Protein AF-A0A2X4UHA9-F1 (afdb_monomer)

Organism: Serratia plymuthica (NCBI:txid82996)

Solvent-accessible surface area (backbone atoms only — not comparable to full-atom values): 6490 Å² total; per-residue (Å²): 125,50,87,67,51,72,68,58,47,51,49,56,21,51,55,19,40,49,44,20,52,51,25,50,50,52,4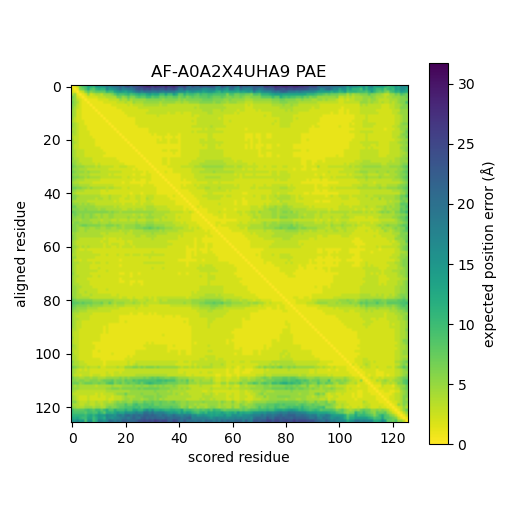2,56,73,68,68,56,60,63,66,56,43,62,68,53,40,61,55,51,62,60,27,55,62,33,40,80,77,34,44,52,50,12,22,51,39,33,32,61,53,58,35,66,66,56,28,51,51,28,40,51,46,17,76,78,48,83,42,68,68,29,44,53,51,14,30,39,48,41,22,39,41,11,48,40,27,43,77,46,47,50,52,39,40,57,92,26,89,50,36,18,68,67,28,60,62,89,50,87,92,110

Structure (mmCIF, N/CA/C/O backbone):
data_AF-A0A2X4UHA9-F1
#
_entry.id   AF-A0A2X4UHA9-F1
#
loop_
_atom_site.group_PDB
_atom_site.id
_atom_site.type_symbol
_atom_site.label_atom_id
_atom_site.label_alt_id
_atom_site.label_comp_id
_atom_site.label_asym_id
_atom_site.label_entity_id
_atom_site.label_seq_id
_atom_site.pdbx_PDB_ins_code
_atom_site.Cartn_x
_atom_site.Cartn_y
_atom_site.Cartn_z
_atom_site.occupancy
_atom_site.B_iso_or_equiv
_atom_site.auth_seq_id
_atom_site.auth_comp_id
_atom_site.auth_asym_id
_atom_site.auth_atom_id
_atom_site.pdbx_PDB_model_num
ATOM 1 N N . MET A 1 1 ? -11.984 5.056 19.447 1.00 57.69 1 MET A N 1
ATOM 2 C CA . MET A 1 1 ? -12.098 4.362 18.137 1.00 57.69 1 MET A CA 1
ATOM 3 C C . MET A 1 1 ? -11.651 5.363 17.074 1.00 57.69 1 MET A C 1
ATOM 5 O O . MET A 1 1 ? -11.336 6.477 17.454 1.00 57.69 1 MET A O 1
ATOM 9 N N . SER A 1 2 ? -11.487 5.001 15.799 1.00 63.00 2 SER A N 1
ATOM 10 C CA . SER A 1 2 ? -11.142 6.017 14.790 1.00 63.00 2 SER A CA 1
ATOM 11 C C . SER A 1 2 ? -12.313 7.006 14.682 1.00 63.00 2 SER A C 1
ATOM 13 O O . SER A 1 2 ? -13.383 6.627 14.214 1.00 63.00 2 SER A O 1
ATOM 15 N N . GLU A 1 3 ? -12.119 8.241 15.158 1.00 76.00 3 GLU A N 1
ATOM 16 C CA . GLU A 1 3 ? -13.099 9.349 15.159 1.00 76.00 3 GLU A CA 1
ATOM 17 C C . GLU A 1 3 ? -13.330 9.925 13.742 1.00 76.00 3 GLU A C 1
ATOM 19 O O . GLU A 1 3 ? -13.751 11.067 13.565 1.00 76.00 3 GLU A O 1
ATOM 24 N N . LEU A 1 4 ? -13.001 9.160 12.693 1.00 83.69 4 LEU A N 1
ATOM 25 C CA . LEU A 1 4 ? -13.153 9.594 11.310 1.00 83.69 4 LEU A CA 1
ATOM 26 C C . LEU A 1 4 ? -14.635 9.703 10.945 1.00 83.69 4 LEU A C 1
ATOM 28 O O . LEU A 1 4 ? -15.360 8.701 10.966 1.00 83.69 4 LEU A O 1
ATOM 32 N N . THR A 1 5 ? -15.046 10.891 10.504 1.00 88.81 5 THR A N 1
ATOM 33 C CA . THR A 1 5 ? -16.361 11.115 9.899 1.00 88.81 5 THR A CA 1
ATOM 34 C C . THR A 1 5 ? -16.497 10.341 8.576 1.00 88.81 5 THR A C 1
ATOM 36 O O . THR A 1 5 ? -15.488 10.072 7.909 1.00 88.81 5 THR A O 1
ATOM 39 N N . PRO A 1 6 ? -17.725 9.980 8.149 1.00 88.12 6 PRO A N 1
ATOM 40 C CA . PRO A 1 6 ? -17.932 9.269 6.886 1.00 88.12 6 PRO A CA 1
ATOM 41 C C . PRO A 1 6 ? -17.307 9.964 5.658 1.00 88.12 6 PRO A C 1
ATOM 43 O O . PRO A 1 6 ? -16.616 9.274 4.906 1.00 88.12 6 PRO A O 1
ATOM 46 N N . PRO A 1 7 ? -17.420 11.300 5.472 1.00 92.75 7 PRO A N 1
ATOM 47 C CA . PRO A 1 7 ? -16.781 11.983 4.344 1.00 92.75 7 PRO A CA 1
ATOM 48 C C . PRO A 1 7 ? -15.254 11.846 4.339 1.00 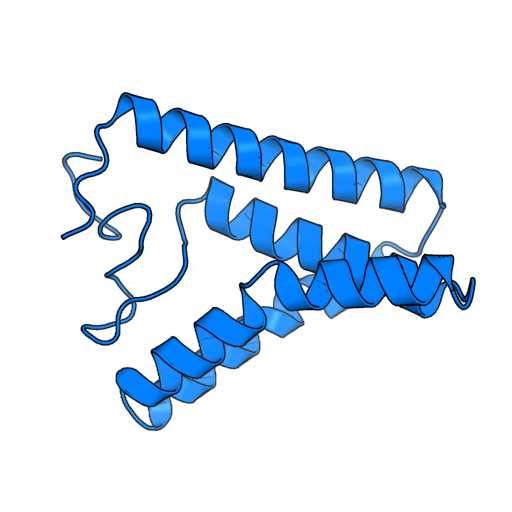92.75 7 PRO A C 1
ATOM 50 O O . PRO A 1 7 ? -14.663 11.546 3.304 1.00 92.75 7 PRO A O 1
ATOM 53 N N . MET A 1 8 ? -14.605 11.988 5.500 1.00 93.62 8 MET A N 1
ATOM 54 C CA . MET A 1 8 ? -13.148 11.858 5.605 1.00 93.62 8 MET A CA 1
ATOM 55 C C . MET A 1 8 ? -12.685 10.432 5.282 1.00 93.62 8 MET A C 1
ATOM 57 O O . MET A 1 8 ? -11.675 10.234 4.613 1.00 93.62 8 MET A O 1
ATOM 61 N N . ARG A 1 9 ? -13.462 9.422 5.689 1.00 91.81 9 ARG A N 1
ATOM 62 C CA . ARG A 1 9 ? -13.195 8.025 5.330 1.00 91.81 9 ARG A CA 1
ATOM 63 C C . ARG A 1 9 ? -13.260 7.803 3.818 1.00 91.81 9 ARG A C 1
ATOM 65 O O . ARG A 1 9 ? -12.418 7.083 3.290 1.00 91.81 9 ARG A O 1
ATOM 72 N N . VAL A 1 10 ? -14.238 8.396 3.132 1.00 94.19 10 VAL A N 1
ATOM 73 C CA . VAL A 1 10 ? -14.359 8.303 1.667 1.00 94.19 10 VAL A CA 1
ATOM 74 C C . VAL A 1 10 ? -13.137 8.918 0.992 1.00 94.19 10 VAL A C 1
ATOM 76 O O . VAL A 1 10 ? -12.544 8.266 0.137 1.00 94.19 10 VAL A O 1
ATOM 79 N N . ILE A 1 11 ? -12.710 10.108 1.424 1.00 96.88 11 ILE A N 1
ATOM 80 C CA . ILE A 1 11 ? -11.520 10.777 0.878 1.00 96.88 11 ILE A CA 1
ATOM 81 C C . ILE A 1 11 ? -10.281 9.887 1.025 1.00 96.88 11 ILE A C 1
ATOM 83 O O . ILE A 1 11 ? -9.633 9.597 0.027 1.00 96.88 11 ILE A O 1
ATOM 87 N N . LEU A 1 12 ? -10.008 9.348 2.218 1.00 96.31 12 LEU A N 1
ATOM 88 C CA . LEU A 1 12 ? -8.844 8.475 2.444 1.00 96.31 12 LEU A CA 1
ATOM 89 C C . LEU A 1 12 ? -8.859 7.206 1.570 1.00 96.31 12 LEU A C 1
ATOM 91 O O . LEU A 1 12 ? -7.808 6.711 1.151 1.00 96.31 12 LEU A O 1
ATOM 95 N N . ARG A 1 13 ? -10.047 6.657 1.278 1.00 96.44 13 ARG A N 1
ATOM 96 C CA . ARG A 1 13 ? -10.191 5.505 0.371 1.00 96.44 13 ARG A CA 1
ATOM 97 C C . ARG A 1 13 ? -9.968 5.907 -1.086 1.00 96.44 13 ARG A C 1
ATOM 99 O O . ARG A 1 13 ? -9.336 5.148 -1.809 1.00 96.44 13 ARG A O 1
ATOM 106 N N . LEU A 1 14 ? -10.434 7.086 -1.502 1.00 98.06 14 LEU A N 1
ATOM 107 C CA . LEU A 1 14 ? -10.189 7.626 -2.843 1.00 98.06 14 LEU A CA 1
ATOM 108 C C . LEU A 1 14 ? -8.714 7.980 -3.063 1.00 98.06 14 LEU A C 1
ATOM 110 O O . LEU A 1 14 ? -8.170 7.657 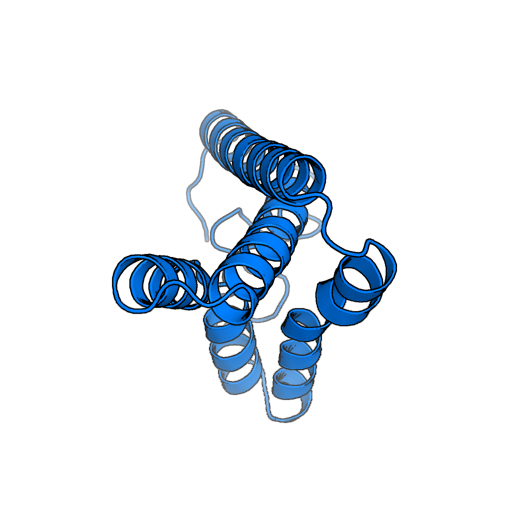-4.114 1.00 98.06 14 LEU A O 1
ATOM 114 N N . GLU A 1 15 ? -8.043 8.563 -2.069 1.00 98.25 15 GLU A N 1
ATOM 115 C CA . GLU A 1 15 ? -6.591 8.778 -2.092 1.00 98.25 15 GLU A CA 1
ATOM 116 C C . GLU A 1 15 ? -5.852 7.453 -2.292 1.00 98.25 15 GLU A C 1
ATOM 118 O O . GLU A 1 15 ? -4.961 7.340 -3.130 1.00 98.25 15 GLU A O 1
ATOM 123 N N . SER A 1 16 ? -6.265 6.419 -1.561 1.00 98.06 16 SER A N 1
ATOM 124 C CA . SER A 1 16 ? -5.663 5.090 -1.664 1.00 98.06 16 SER A CA 1
ATOM 125 C C . SER A 1 16 ? -5.936 4.420 -3.012 1.00 98.06 16 SER A C 1
ATOM 127 O O . SER A 1 16 ? -5.041 3.778 -3.564 1.00 98.06 16 SER A O 1
ATOM 129 N N . LEU A 1 17 ? -7.132 4.618 -3.576 1.00 98.62 17 LEU A N 1
ATOM 130 C CA . LEU A 1 17 ? -7.467 4.171 -4.927 1.00 98.62 17 LEU A CA 1
ATOM 131 C C . LEU A 1 17 ? -6.572 4.860 -5.955 1.00 98.62 17 LEU A C 1
ATOM 133 O O . LEU A 1 17 ? -6.061 4.205 -6.857 1.00 98.62 17 LEU A O 1
ATOM 137 N N . LEU A 1 18 ? -6.330 6.162 -5.801 1.00 98.69 18 LEU A N 1
ATOM 138 C CA . LEU A 1 18 ? -5.434 6.891 -6.687 1.00 98.69 18 LEU A CA 1
ATOM 139 C C . LEU A 1 18 ? -3.994 6.371 -6.585 1.00 98.69 18 LEU A C 1
ATOM 141 O O . LEU A 1 18 ? -3.360 6.171 -7.618 1.00 98.69 18 LEU A O 1
ATOM 145 N N . VAL A 1 19 ? -3.497 6.076 -5.377 1.00 98.69 19 VAL A N 1
ATOM 146 C CA . VAL A 1 19 ? -2.174 5.447 -5.200 1.00 98.69 19 VAL A CA 1
ATOM 147 C C . VAL A 1 19 ? -2.105 4.099 -5.915 1.00 98.69 19 VAL A C 1
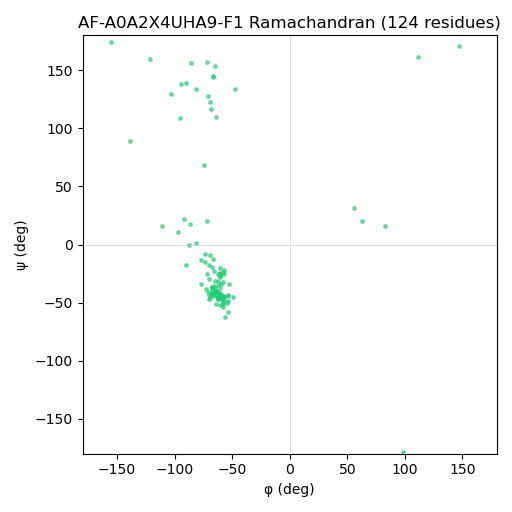ATOM 149 O O . VAL A 1 19 ? -1.125 3.845 -6.616 1.00 98.69 19 VAL A O 1
ATOM 152 N N . LEU A 1 20 ? -3.137 3.256 -5.799 1.00 98.75 20 LEU A N 1
ATOM 153 C CA . LEU A 1 20 ? -3.217 1.989 -6.530 1.00 98.75 20 LEU A CA 1
ATOM 154 C C . LEU A 1 20 ? -3.149 2.217 -8.047 1.00 98.75 20 LEU A C 1
ATOM 156 O O . LEU A 1 20 ? -2.294 1.636 -8.713 1.00 98.75 20 LEU A O 1
ATOM 160 N N . LEU A 1 21 ? -4.018 3.076 -8.585 1.00 98.81 21 LEU A N 1
ATOM 161 C CA . LEU A 1 21 ? -4.119 3.323 -10.025 1.00 98.81 21 LEU A CA 1
ATOM 162 C C . LEU A 1 21 ? -2.823 3.896 -10.601 1.00 98.81 21 LEU A C 1
ATOM 164 O O . LEU A 1 21 ? -2.352 3.418 -11.629 1.00 98.81 21 LEU A O 1
ATOM 168 N N . VAL A 1 22 ? -2.217 4.876 -9.926 1.00 98.81 22 VAL A N 1
ATOM 169 C CA . VAL A 1 22 ? -0.941 5.468 -10.347 1.00 98.81 22 VAL A CA 1
ATOM 170 C C . VAL A 1 22 ? 0.180 4.435 -10.288 1.00 98.81 22 VAL A C 1
ATOM 172 O O . VAL A 1 22 ? 0.955 4.332 -11.235 1.00 98.81 22 VAL A O 1
ATOM 175 N N . SER A 1 23 ? 0.254 3.633 -9.223 1.00 98.75 23 SER A N 1
ATOM 176 C CA . SER A 1 23 ? 1.298 2.608 -9.095 1.00 98.75 23 SER A CA 1
ATOM 177 C C . SER A 1 23 ? 1.201 1.563 -10.208 1.00 98.75 23 SER A C 1
ATOM 179 O O . SER A 1 23 ? 2.212 1.209 -10.810 1.00 98.75 23 SER A O 1
ATOM 181 N N . VAL A 1 24 ? -0.018 1.121 -10.533 1.00 98.75 24 VAL A N 1
ATOM 182 C CA . VAL A 1 24 ? -0.285 0.180 -11.629 1.00 98.75 24 VAL A CA 1
ATOM 183 C C . VAL A 1 24 ? 0.015 0.806 -12.993 1.00 98.75 24 VAL A C 1
ATOM 185 O O . VAL A 1 24 ? 0.670 0.175 -13.821 1.00 98.75 24 VAL A O 1
ATOM 188 N N . ALA A 1 25 ? -0.409 2.049 -13.230 1.00 98.75 25 ALA A N 1
ATOM 189 C CA . ALA A 1 25 ? -0.155 2.751 -14.486 1.00 98.75 25 ALA A CA 1
ATOM 190 C C . ALA A 1 25 ? 1.346 2.953 -14.732 1.00 98.75 25 ALA A C 1
ATOM 192 O O . ALA A 1 25 ? 1.825 2.694 -15.833 1.00 98.75 25 ALA A O 1
ATOM 193 N N . LEU A 1 26 ? 2.101 3.352 -13.703 1.00 98.56 26 LEU A N 1
ATOM 194 C CA . LEU A 1 26 ? 3.556 3.469 -13.782 1.00 98.56 26 LEU A CA 1
ATOM 195 C C . LEU A 1 26 ? 4.219 2.107 -14.005 1.00 98.56 26 LEU A C 1
ATOM 197 O O . LEU A 1 26 ? 5.135 2.016 -14.813 1.00 98.56 26 LEU A O 1
ATOM 201 N N . TYR A 1 27 ? 3.749 1.044 -13.346 1.00 98.62 27 TYR A N 1
ATOM 202 C CA . TYR A 1 27 ? 4.277 -0.310 -13.546 1.00 98.62 27 TYR A CA 1
ATOM 203 C C . TYR A 1 27 ? 4.092 -0.789 -14.991 1.00 98.62 27 TYR A C 1
ATOM 205 O O . TYR A 1 27 ? 5.035 -1.283 -15.606 1.00 98.62 27 TYR A O 1
ATOM 213 N N . GLN A 1 28 ? 2.894 -0.579 -15.548 1.00 98.31 28 GLN A N 1
ATOM 214 C CA . GLN A 1 28 ? 2.577 -0.883 -16.943 1.00 98.31 28 GLN A CA 1
ATOM 215 C C . GLN A 1 28 ? 3.394 -0.027 -17.915 1.00 98.31 28 GLN A C 1
ATOM 217 O O . GLN A 1 28 ? 3.876 -0.545 -18.916 1.00 98.31 28 GLN A O 1
ATOM 222 N N . HIS A 1 29 ? 3.553 1.268 -17.635 1.00 98.38 29 HIS A N 1
ATOM 223 C CA . HIS A 1 29 ? 4.331 2.183 -18.474 1.00 98.38 29 HIS A CA 1
ATOM 224 C C . HIS A 1 29 ? 5.811 1.785 -18.552 1.00 98.38 29 HIS A C 1
ATOM 226 O O . HIS A 1 29 ? 6.457 2.025 -19.564 1.00 98.38 29 HIS A O 1
ATOM 232 N N . GLN A 1 30 ? 6.355 1.178 -17.496 1.00 97.88 30 GLN A N 1
ATOM 233 C CA . GLN A 1 30 ? 7.715 0.629 -17.495 1.00 97.88 30 GLN A CA 1
ATOM 234 C C . GLN A 1 30 ? 7.810 -0.767 -18.137 1.00 97.88 30 GLN A C 1
ATOM 236 O O . GLN A 1 30 ? 8.887 -1.359 -18.142 1.00 97.88 30 GLN A O 1
ATOM 241 N N . GLU A 1 31 ? 6.694 -1.306 -18.641 1.00 97.81 31 GLU A N 1
ATOM 242 C CA . GLU A 1 31 ? 6.605 -2.616 -19.298 1.00 97.81 31 GLU A CA 1
ATOM 243 C C . GLU A 1 31 ? 7.130 -3.778 -18.433 1.00 97.81 31 GLU A C 1
ATOM 245 O O . GLU A 1 31 ? 7.648 -4.782 -18.926 1.00 97.81 31 GLU A O 1
ATOM 250 N N . TYR A 1 32 ? 6.995 -3.662 -17.109 1.00 98.06 32 TYR A N 1
ATOM 251 C CA . TYR A 1 32 ? 7.413 -4.709 -16.183 1.00 98.06 32 TYR A CA 1
ATOM 252 C C . TYR A 1 32 ? 6.482 -5.936 -16.223 1.00 98.06 32 TYR A C 1
ATOM 254 O O . TYR A 1 32 ? 5.313 -5.869 -16.602 1.00 98.06 32 TYR A O 1
ATOM 262 N N . SER A 1 33 ? 7.008 -7.094 -15.809 1.00 97.88 33 SER A N 1
ATOM 263 C CA . SER A 1 33 ? 6.303 -8.380 -15.894 1.00 97.88 33 SER A CA 1
ATOM 264 C C . SER A 1 33 ? 5.100 -8.472 -14.952 1.00 97.88 33 SER A C 1
ATOM 266 O O . SER A 1 33 ? 5.246 -8.550 -13.733 1.00 97.88 33 SER A O 1
ATOM 268 N N . TRP A 1 34 ? 3.898 -8.610 -15.509 1.00 98.12 34 TRP A N 1
ATOM 269 C CA . TRP A 1 34 ? 2.678 -8.839 -14.729 1.00 98.12 34 TRP A CA 1
ATOM 270 C C . TRP A 1 34 ? 2.685 -10.125 -13.900 1.00 98.12 34 TRP A C 1
ATOM 272 O O . TRP A 1 34 ? 2.027 -10.179 -12.864 1.00 98.12 34 TRP A O 1
ATOM 282 N N . TRP A 1 35 ? 3.455 -11.141 -14.299 1.00 97.94 35 TRP A N 1
ATOM 283 C CA . TRP A 1 35 ? 3.641 -12.339 -13.477 1.00 97.94 35 TRP A CA 1
ATOM 284 C C . TRP A 1 35 ? 4.392 -12.023 -12.187 1.00 97.94 35 TRP A C 1
ATOM 286 O O . TRP A 1 35 ? 4.028 -12.528 -11.127 1.00 97.94 35 TRP A O 1
ATOM 296 N N . LEU A 1 36 ? 5.405 -11.154 -12.266 1.00 97.56 36 LEU A N 1
ATOM 297 C CA . LEU A 1 36 ? 6.125 -10.679 -11.089 1.00 97.56 36 LEU A CA 1
ATOM 298 C C . LEU A 1 36 ? 5.218 -9.807 -10.220 1.00 97.56 36 LEU A C 1
ATOM 300 O O . LEU A 1 36 ? 5.192 -9.991 -9.006 1.00 97.56 36 LEU A O 1
ATOM 304 N N . PHE A 1 37 ? 4.436 -8.914 -10.837 1.00 98.25 37 PHE A N 1
ATOM 305 C CA . PHE A 1 37 ? 3.425 -8.132 -10.128 1.00 98.25 37 PHE A CA 1
ATOM 306 C C . PHE A 1 37 ? 2.488 -9.046 -9.337 1.00 98.25 37 PHE A C 1
ATOM 308 O O . PHE A 1 37 ? 2.432 -8.945 -8.117 1.00 98.25 37 PHE A O 1
ATOM 315 N N . ALA A 1 38 ? 1.814 -9.982 -10.010 1.00 96.88 38 ALA A N 1
ATOM 316 C CA . ALA A 1 38 ? 0.847 -10.882 -9.389 1.00 96.88 38 ALA A CA 1
ATOM 317 C C . ALA A 1 38 ? 1.479 -11.775 -8.308 1.00 96.88 38 ALA A C 1
ATOM 319 O O . ALA A 1 38 ? 0.897 -11.943 -7.239 1.00 96.88 38 ALA A O 1
ATOM 320 N N . GLY A 1 39 ? 2.678 -12.313 -8.559 1.00 97.25 39 GLY A N 1
ATOM 321 C CA . GLY A 1 39 ? 3.382 -13.175 -7.609 1.00 97.25 39 GLY A CA 1
ATOM 322 C C . GLY A 1 39 ? 3.836 -12.442 -6.345 1.00 97.25 39 GLY A C 1
ATOM 323 O O . GLY A 1 39 ? 3.775 -13.005 -5.254 1.00 97.25 39 GLY A O 1
ATOM 324 N N . CYS A 1 40 ? 4.260 -11.182 -6.470 1.00 97.69 40 CYS A N 1
ATOM 325 C CA . CYS A 1 40 ? 4.732 -10.391 -5.336 1.00 97.69 40 CYS A CA 1
ATOM 326 C C . CYS A 1 40 ? 3.632 -9.586 -4.635 1.00 97.69 40 CYS A C 1
ATOM 328 O O . CYS A 1 40 ? 3.837 -9.178 -3.493 1.00 97.69 40 CYS A O 1
ATOM 330 N N . PHE A 1 41 ? 2.482 -9.369 -5.280 1.00 97.81 41 PHE A N 1
ATOM 331 C CA . PHE A 1 41 ? 1.410 -8.509 -4.773 1.00 97.81 41 PHE A CA 1
ATOM 332 C C . PHE A 1 41 ? 0.966 -8.898 -3.359 1.00 97.81 41 PHE A C 1
ATOM 334 O O . PHE A 1 41 ? 0.868 -8.038 -2.499 1.00 97.81 41 PHE A O 1
ATOM 341 N N . LEU A 1 42 ? 0.797 -10.198 -3.092 1.00 96.12 42 LEU A N 1
ATOM 342 C CA . LEU A 1 42 ? 0.294 -10.712 -1.811 1.00 96.12 42 LEU A CA 1
ATOM 343 C C . LEU A 1 42 ? 1.383 -10.952 -0.749 1.00 96.12 42 LEU A C 1
ATOM 345 O O . LEU A 1 42 ? 1.073 -11.381 0.361 1.00 96.12 42 LEU A O 1
ATOM 349 N N . ILE A 1 43 ? 2.661 -10.694 -1.049 1.00 96.38 43 ILE A N 1
ATOM 350 C CA . ILE A 1 43 ? 3.757 -10.902 -0.085 1.00 96.38 43 ILE A CA 1
ATOM 351 C C . ILE A 1 43 ? 3.547 -10.103 1.216 1.00 96.38 43 ILE A C 1
ATOM 353 O O . ILE A 1 43 ? 3.733 -10.686 2.290 1.00 96.38 43 ILE A O 1
ATOM 357 N N . PRO A 1 44 ? 3.135 -8.815 1.193 1.00 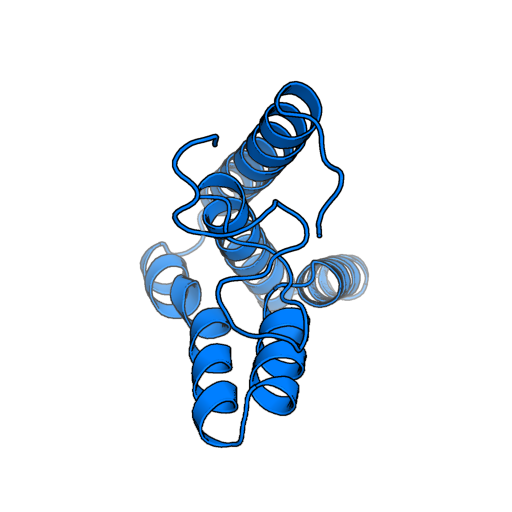95.56 44 PRO A N 1
ATOM 358 C CA . PRO A 1 44 ? 2.925 -8.058 2.426 1.00 95.56 44 PRO A CA 1
ATOM 359 C C . PRO A 1 44 ? 1.857 -8.671 3.349 1.00 95.56 44 PRO A C 1
ATOM 361 O O . PRO A 1 44 ? 1.967 -8.545 4.573 1.00 95.56 44 PRO A O 1
ATOM 364 N N . ASP A 1 45 ? 0.874 -9.400 2.810 1.00 95.00 45 ASP A N 1
ATOM 365 C CA . ASP A 1 45 ? -0.186 -10.050 3.595 1.00 95.00 45 ASP A CA 1
ATOM 366 C C . ASP A 1 45 ? 0.312 -11.231 4.428 1.00 95.00 45 ASP A C 1
ATOM 368 O O . ASP A 1 45 ? -0.307 -11.595 5.428 1.00 95.00 45 ASP A O 1
ATOM 372 N N . MET A 1 46 ? 1.487 -11.789 4.131 1.00 94.50 46 MET A N 1
ATOM 373 C CA . MET A 1 46 ? 2.092 -12.804 5.000 1.00 94.50 46 MET A CA 1
ATOM 374 C C . MET A 1 46 ? 2.367 -12.269 6.415 1.00 94.50 46 MET A C 1
ATOM 376 O O . MET A 1 46 ? 2.440 -13.045 7.370 1.00 94.50 46 MET A O 1
ATOM 380 N N . SER A 1 47 ? 2.442 -10.943 6.588 1.00 92.31 47 SER A N 1
ATOM 381 C CA . SER A 1 47 ? 2.559 -10.288 7.898 1.00 92.31 47 SER A CA 1
ATOM 382 C C . SER A 1 47 ? 1.419 -10.626 8.869 1.00 92.31 47 SER A C 1
ATOM 384 O O . SER A 1 47 ? 1.611 -10.562 10.087 1.00 92.31 47 SER A O 1
ATOM 386 N N . PHE A 1 48 ? 0.260 -11.067 8.368 1.00 89.06 48 PHE A N 1
ATOM 387 C CA . PHE A 1 48 ? -0.841 -11.554 9.198 1.00 89.06 48 PHE A CA 1
ATOM 388 C C . PHE A 1 48 ? -0.479 -12.764 10.054 1.00 89.06 48 PHE A C 1
ATOM 390 O O . PHE A 1 48 ? -1.059 -12.932 11.127 1.00 89.06 48 PHE A O 1
ATOM 397 N N . LEU A 1 49 ? 0.488 -13.585 9.634 1.00 92.19 49 LEU A N 1
ATOM 398 C CA . LEU A 1 49 ? 0.960 -14.726 10.423 1.00 92.19 49 LEU A CA 1
ATOM 399 C C . LEU A 1 49 ? 1.484 -14.287 11.799 1.00 92.19 49 LEU A C 1
ATOM 401 O O . LEU A 1 49 ? 1.408 -15.051 12.758 1.00 92.19 49 LEU A O 1
ATOM 405 N N . GLY A 1 50 ? 1.906 -13.025 11.945 1.00 91.81 50 GLY A N 1
ATOM 406 C CA . GLY A 1 50 ? 2.261 -12.436 13.237 1.00 91.81 50 GLY A CA 1
ATOM 407 C C . GLY A 1 50 ? 1.131 -12.482 14.275 1.00 91.81 50 GLY A C 1
ATOM 408 O O . GLY A 1 50 ? 1.406 -12.523 15.474 1.00 91.81 50 GLY A O 1
ATOM 409 N N . TYR A 1 51 ? -0.139 -12.533 13.852 1.00 91.94 51 TYR A N 1
ATOM 410 C CA . TYR A 1 51 ? -1.278 -12.677 14.764 1.00 91.94 51 TYR A CA 1
ATOM 411 C C . TYR A 1 51 ? -1.326 -14.042 15.463 1.00 91.94 51 TYR A C 1
ATOM 413 O O . TYR A 1 51 ? -1.936 -14.126 16.531 1.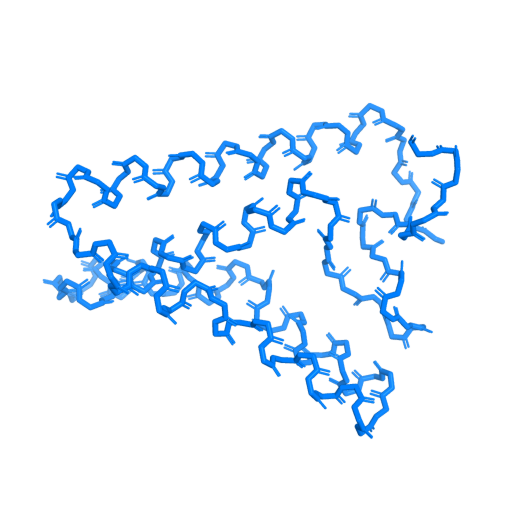00 91.94 51 TYR A O 1
ATOM 421 N N . ALA A 1 52 ? -0.641 -15.070 14.944 1.00 93.81 52 ALA A N 1
ATOM 422 C CA . ALA A 1 52 ? -0.482 -16.354 15.633 1.00 93.81 52 ALA A CA 1
ATOM 423 C C . ALA A 1 52 ? 0.287 -16.213 16.961 1.00 93.81 52 ALA A C 1
ATOM 425 O O . ALA A 1 52 ? 0.060 -16.979 17.892 1.00 93.81 52 ALA A O 1
ATOM 426 N N . PHE A 1 53 ? 1.132 -15.184 17.082 1.00 94.56 53 PHE A N 1
ATOM 427 C CA . PHE A 1 53 ? 1.903 -14.866 18.290 1.00 94.56 53 PHE A CA 1
ATOM 428 C C . PHE A 1 53 ? 1.233 -13.791 19.163 1.00 94.56 53 PHE A C 1
ATOM 430 O O . PHE A 1 53 ? 1.835 -13.260 20.097 1.00 94.56 53 PHE A O 1
ATOM 437 N N . GLY A 1 54 ? -0.025 -13.449 18.867 1.00 94.38 54 GLY A N 1
ATOM 438 C CA . GLY A 1 54 ? -0.837 -12.513 19.636 1.00 94.38 54 GLY A CA 1
ATOM 439 C C . GLY A 1 54 ? -1.128 -11.193 18.920 1.00 94.38 54 GLY A C 1
ATOM 440 O O . GLY A 1 54 ? -0.458 -10.774 17.977 1.00 94.38 54 GLY A O 1
ATOM 441 N N . LYS A 1 55 ? -2.161 -10.493 19.406 1.00 93.44 55 LYS A N 1
ATOM 442 C CA . LYS A 1 55 ? -2.737 -9.308 18.742 1.00 93.44 55 LYS A CA 1
ATOM 443 C C . LYS A 1 55 ? -1.748 -8.154 18.564 1.00 93.44 55 LYS A C 1
ATOM 445 O O . LYS A 1 55 ? -1.788 -7.476 17.542 1.00 93.44 55 LYS A O 1
ATOM 450 N N . LYS A 1 56 ? -0.870 -7.931 19.549 1.00 93.94 56 LYS A N 1
ATOM 451 C CA . LYS A 1 56 ? 0.130 -6.852 19.511 1.00 93.94 56 LYS A CA 1
ATOM 452 C C . LYS A 1 56 ? 1.216 -7.135 18.474 1.00 93.94 56 LYS A C 1
ATOM 454 O O . LYS A 1 56 ? 1.516 -6.254 17.676 1.00 93.94 56 LYS A O 1
ATOM 459 N N . VAL A 1 57 ? 1.762 -8.354 18.467 1.00 95.44 57 VAL A N 1
ATOM 460 C CA . VAL A 1 57 ? 2.787 -8.778 17.499 1.00 95.44 57 VAL A CA 1
ATOM 461 C C . VAL A 1 57 ? 2.216 -8.736 16.085 1.00 95.44 57 VAL A C 1
ATOM 463 O O . VAL A 1 57 ? 2.812 -8.117 15.209 1.00 95.44 57 VAL A O 1
ATOM 466 N N . GLY A 1 58 ? 1.011 -9.279 15.892 1.00 95.50 58 GLY A N 1
ATOM 467 C CA . GLY A 1 58 ? 0.302 -9.207 14.617 1.00 95.50 58 GLY A CA 1
ATOM 468 C C . GLY A 1 58 ? 0.064 -7.778 14.132 1.00 95.50 58 GLY A C 1
ATOM 469 O O . GLY A 1 58 ? 0.348 -7.476 12.979 1.00 95.50 58 GLY A O 1
ATOM 470 N N . ALA A 1 59 ? -0.385 -6.870 15.006 1.00 95.88 59 ALA A N 1
ATOM 471 C CA . ALA A 1 59 ? -0.594 -5.471 14.630 1.00 95.88 59 ALA A CA 1
ATOM 472 C C . ALA A 1 59 ? 0.714 -4.762 1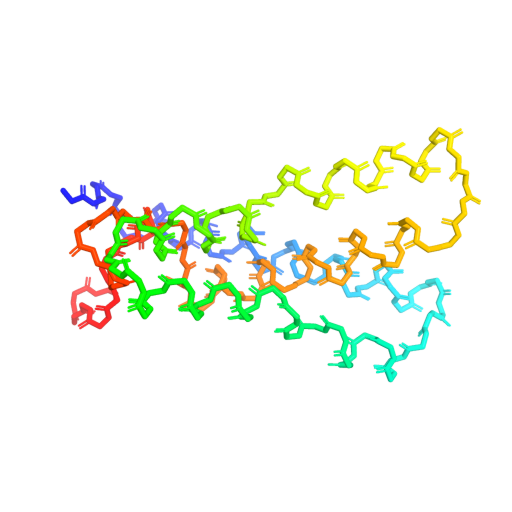4.239 1.00 95.88 59 ALA A C 1
ATOM 474 O O . ALA A 1 59 ? 0.724 -4.011 13.268 1.00 95.88 59 ALA A O 1
ATOM 475 N N . ILE A 1 60 ? 1.817 -5.009 14.958 1.00 96.06 60 ILE A N 1
ATOM 476 C CA . ILE A 1 60 ? 3.134 -4.445 14.618 1.00 96.06 60 ILE A CA 1
ATOM 477 C C . ILE A 1 60 ? 3.601 -4.976 13.259 1.00 96.06 60 ILE A C 1
ATOM 479 O O . ILE A 1 60 ? 3.933 -4.177 12.386 1.00 96.06 60 ILE A O 1
ATOM 483 N N . GLY A 1 61 ? 3.582 -6.298 13.064 1.00 96.44 61 GLY A N 1
ATOM 484 C CA . GLY A 1 61 ? 4.000 -6.929 11.811 1.00 96.44 61 GLY A CA 1
ATOM 485 C C . GLY A 1 61 ? 3.181 -6.442 10.618 1.00 96.44 61 GLY A C 1
ATOM 486 O O . GLY A 1 61 ? 3.749 -6.000 9.620 1.00 96.44 61 GLY A O 1
ATOM 487 N N . TYR A 1 62 ? 1.852 -6.426 10.753 1.00 97.00 62 TYR A N 1
ATOM 488 C CA . TYR A 1 62 ? 0.962 -5.911 9.715 1.00 97.00 62 TYR A CA 1
ATOM 489 C C . TYR A 1 62 ? 1.255 -4.443 9.397 1.00 97.00 62 TYR A C 1
ATOM 491 O O . TYR A 1 62 ? 1.369 -4.083 8.229 1.00 97.00 62 TYR A O 1
ATOM 499 N N . ASN A 1 63 ? 1.417 -3.588 10.412 1.00 97.50 63 ASN A N 1
ATOM 500 C CA . ASN A 1 63 ? 1.655 -2.160 10.200 1.00 97.50 63 ASN A CA 1
ATOM 501 C C . ASN A 1 63 ? 2.996 -1.875 9.528 1.00 97.50 63 ASN A C 1
ATOM 503 O O . ASN A 1 63 ? 3.065 -0.951 8.723 1.00 97.50 63 ASN A O 1
ATOM 507 N N . LEU A 1 64 ? 4.040 -2.651 9.829 1.00 96.56 64 LEU A N 1
ATOM 508 C CA . LEU A 1 64 ? 5.325 -2.545 9.136 1.00 96.56 64 LEU A CA 1
ATOM 509 C C . LEU A 1 64 ? 5.179 -2.897 7.651 1.00 96.56 64 LEU A C 1
ATOM 511 O O . LEU A 1 64 ? 5.665 -2.154 6.804 1.00 96.56 64 LEU A O 1
ATOM 515 N N . ALA A 1 65 ? 4.449 -3.970 7.338 1.00 97.31 65 ALA A N 1
ATOM 516 C CA . ALA A 1 65 ? 4.192 -4.390 5.962 1.00 97.31 65 ALA A CA 1
ATOM 517 C C . ALA A 1 65 ? 3.213 -3.470 5.203 1.00 97.31 65 ALA A C 1
ATOM 519 O O . ALA A 1 65 ? 3.286 -3.389 3.985 1.00 97.31 65 ALA A O 1
ATOM 520 N N . HIS A 1 66 ? 2.320 -2.754 5.894 1.00 98.00 66 HIS A N 1
ATOM 521 C CA . HIS A 1 66 ? 1.279 -1.906 5.280 1.00 98.00 66 HIS A CA 1
ATOM 522 C C . HIS A 1 66 ? 1.501 -0.397 5.489 1.00 98.00 66 HIS A C 1
ATOM 524 O O . HIS A 1 66 ? 0.595 0.433 5.305 1.00 98.00 66 HIS A O 1
ATOM 530 N N . SER A 1 67 ? 2.716 -0.024 5.889 1.00 97.62 67 SER A N 1
ATOM 531 C CA . SER A 1 67 ? 3.179 1.358 5.951 1.00 97.62 67 SER A CA 1
ATOM 532 C C . SER A 1 67 ? 3.830 1.756 4.631 1.00 97.62 67 SER A C 1
ATOM 534 O O . SER A 1 67 ? 4.633 1.007 4.085 1.00 97.62 67 SER A O 1
ATOM 536 N N . TYR A 1 68 ? 3.562 2.979 4.163 1.00 98.12 68 TYR A N 1
ATOM 537 C CA . TYR A 1 68 ? 4.239 3.523 2.982 1.00 98.12 68 TYR A CA 1
ATOM 538 C C . TYR A 1 68 ? 5.727 3.822 3.215 1.00 98.12 68 TYR A C 1
ATOM 540 O O . TYR A 1 68 ? 6.437 4.075 2.251 1.00 98.12 68 TYR A O 1
ATOM 548 N N . ILE A 1 69 ? 6.229 3.751 4.457 1.00 98.38 69 ILE A N 1
ATOM 549 C CA . ILE A 1 69 ? 7.663 3.925 4.748 1.00 98.38 69 ILE A CA 1
ATOM 550 C C . ILE A 1 69 ? 8.504 2.963 3.899 1.00 98.38 69 ILE A C 1
ATOM 552 O O . ILE A 1 69 ? 9.444 3.397 3.244 1.00 98.38 69 ILE A O 1
ATOM 556 N N . GLY A 1 70 ? 8.136 1.679 3.869 1.00 98.00 70 GLY A N 1
ATOM 557 C CA . GLY A 1 70 ? 8.838 0.651 3.098 1.00 98.00 70 GLY A CA 1
ATOM 558 C C . GLY A 1 70 ? 8.954 0.973 1.603 1.00 98.00 70 GLY A C 1
ATOM 559 O O . GLY A 1 70 ? 10.070 1.168 1.119 1.00 98.00 70 GLY A O 1
ATOM 560 N N . PRO A 1 71 ? 7.836 1.094 0.862 1.00 98.44 71 PRO A N 1
ATOM 561 C CA . PRO A 1 71 ? 7.897 1.372 -0.568 1.00 98.44 71 PRO A CA 1
ATOM 562 C C . PRO A 1 71 ? 8.485 2.747 -0.899 1.00 98.44 71 PRO A C 1
ATOM 564 O O . PRO A 1 71 ? 9.159 2.876 -1.917 1.00 98.44 71 PRO A O 1
ATOM 567 N N . VAL A 1 72 ? 8.305 3.767 -0.050 1.00 98.38 72 VAL A N 1
ATOM 568 C CA . VAL A 1 72 ? 8.938 5.082 -0.257 1.00 98.38 72 VAL A CA 1
ATOM 569 C C . VAL A 1 72 ? 10.457 4.995 -0.100 1.00 98.38 72 VAL A C 1
ATOM 571 O O . VAL A 1 72 ? 11.176 5.606 -0.886 1.00 98.38 72 VAL A O 1
ATOM 574 N N . LEU A 1 73 ? 10.970 4.201 0.847 1.00 98.56 73 LEU A N 1
ATOM 575 C CA . LEU A 1 73 ? 12.408 3.933 0.938 1.00 98.56 73 LEU A CA 1
ATOM 576 C C . LEU A 1 73 ? 12.919 3.185 -0.299 1.00 98.56 73 LEU A C 1
ATOM 578 O O . LEU A 1 73 ? 13.974 3.541 -0.815 1.00 98.56 73 LEU A O 1
ATOM 582 N N . CYS A 1 74 ? 12.171 2.212 -0.829 1.00 98.56 74 CYS A N 1
ATOM 583 C CA . CYS A 1 74 ? 12.519 1.567 -2.100 1.00 98.56 74 CYS A CA 1
ATOM 584 C C . CYS A 1 74 ? 12.545 2.573 -3.263 1.00 98.56 74 CYS A C 1
ATOM 586 O O . CYS A 1 74 ? 13.491 2.573 -4.045 1.00 98.56 74 CYS A O 1
ATOM 588 N N . ALA A 1 75 ? 11.565 3.475 -3.356 1.00 98.50 75 ALA A N 1
ATOM 589 C CA . ALA A 1 75 ? 11.551 4.525 -4.374 1.00 98.50 75 ALA A CA 1
ATOM 590 C C . ALA A 1 75 ? 12.741 5.491 -4.226 1.00 98.50 75 ALA A C 1
ATOM 592 O O . ALA A 1 75 ? 13.366 5.855 -5.219 1.00 98.50 75 ALA A O 1
ATOM 593 N N . LEU A 1 76 ? 13.109 5.862 -2.995 1.00 98.50 76 LEU A N 1
ATOM 594 C CA . LEU A 1 76 ? 14.301 6.669 -2.729 1.00 98.50 76 LEU A CA 1
ATOM 595 C C . LEU A 1 76 ? 15.581 5.940 -3.159 1.00 98.50 76 LEU A C 1
ATOM 597 O O . LEU A 1 76 ? 16.442 6.538 -3.800 1.00 98.50 76 LEU A O 1
ATOM 601 N N . LEU A 1 77 ? 15.699 4.645 -2.852 1.00 98.56 77 LEU A N 1
ATOM 602 C CA . LEU A 1 77 ? 16.830 3.827 -3.288 1.00 98.56 77 LEU A CA 1
ATOM 603 C C . LEU A 1 77 ? 16.908 3.724 -4.809 1.00 98.56 77 LEU A C 1
ATOM 605 O O . LEU A 1 77 ? 18.012 3.752 -5.332 1.00 98.56 77 LEU A O 1
ATOM 609 N N . PHE A 1 78 ? 15.779 3.681 -5.520 1.00 98.38 78 PHE A N 1
ATOM 610 C CA . PHE A 1 78 ? 15.773 3.771 -6.980 1.00 98.38 78 PHE A CA 1
ATOM 611 C C . PHE A 1 78 ? 16.343 5.108 -7.477 1.00 98.38 78 PHE A C 1
ATOM 613 O O . PHE A 1 78 ? 17.150 5.119 -8.398 1.00 98.38 78 PHE A O 1
ATOM 620 N N . VAL A 1 79 ? 15.974 6.234 -6.859 1.00 98.06 79 VAL A N 1
ATOM 621 C CA . VAL A 1 79 ? 16.502 7.557 -7.246 1.00 98.06 79 VAL A CA 1
ATOM 622 C C . VAL A 1 79 ? 18.016 7.647 -7.027 1.00 98.06 79 VAL A C 1
ATOM 624 O O . VAL A 1 79 ? 18.725 8.191 -7.868 1.00 98.06 79 VAL A O 1
ATOM 627 N N . LEU A 1 80 ? 18.518 7.110 -5.912 1.00 98.44 80 LEU A N 1
ATOM 628 C CA . LEU A 1 80 ? 19.949 7.125 -5.584 1.00 98.44 80 LEU A CA 1
ATOM 629 C C . LEU A 1 80 ? 20.750 6.073 -6.369 1.00 98.44 80 LEU A C 1
ATOM 631 O O . LEU A 1 80 ? 21.909 6.297 -6.713 1.00 98.44 80 LEU A O 1
ATOM 635 N N . PHE A 1 81 ? 20.130 4.928 -6.646 1.00 97.12 81 PHE A N 1
ATOM 636 C CA . PHE A 1 81 ? 20.717 3.760 -7.294 1.00 97.12 81 PHE A CA 1
ATOM 637 C C . PHE A 1 81 ? 19.696 3.192 -8.297 1.00 97.12 81 PHE A C 1
ATOM 639 O O . PHE A 1 81 ? 18.905 2.320 -7.925 1.00 97.12 81 PHE A O 1
ATOM 646 N N . PRO A 1 82 ? 19.687 3.653 -9.564 1.00 94.69 82 PRO A N 1
ATOM 647 C CA . PRO A 1 82 ? 18.611 3.402 -10.532 1.00 94.69 82 PRO A CA 1
ATOM 648 C C . PRO A 1 82 ? 18.618 1.968 -11.075 1.00 94.69 82 PRO A C 1
ATOM 650 O O . PRO A 1 82 ? 18.902 1.705 -12.240 1.00 94.69 82 PRO A O 1
ATOM 653 N N . GLN A 1 83 ? 18.292 1.022 -10.200 1.00 97.06 83 GLN A N 1
ATOM 654 C CA . GLN A 1 83 ? 18.141 -0.397 -10.484 1.00 97.06 83 GLN A CA 1
ATOM 655 C C . GLN A 1 83 ? 16.647 -0.740 -10.559 1.00 97.06 83 GLN A C 1
ATOM 657 O O . GLN A 1 83 ? 15.921 -0.432 -9.607 1.00 97.06 83 GLN A O 1
ATOM 662 N N . PRO A 1 84 ? 16.170 -1.423 -11.622 1.00 96.75 84 PRO A N 1
ATOM 663 C CA . PRO A 1 84 ? 14.746 -1.726 -11.811 1.00 96.75 84 PRO A CA 1
ATOM 664 C C . PRO A 1 84 ? 14.097 -2.414 -10.608 1.00 96.75 84 PRO A C 1
ATOM 666 O O . PRO A 1 84 ? 12.945 -2.140 -10.286 1.00 96.75 84 PRO A O 1
ATOM 669 N N . PHE A 1 85 ? 14.860 -3.255 -9.902 1.00 97.62 85 PHE A N 1
ATOM 670 C CA . PHE A 1 85 ? 14.427 -3.943 -8.688 1.00 97.62 85 PHE A CA 1
ATOM 671 C C . PHE A 1 85 ? 13.768 -3.008 -7.659 1.00 97.62 85 PHE A C 1
ATOM 673 O O . PHE A 1 85 ? 12.706 -3.332 -7.123 1.00 97.62 85 PHE A O 1
ATOM 680 N N . TRP A 1 86 ? 14.366 -1.840 -7.403 1.00 98.38 86 TRP A N 1
ATOM 681 C CA . TRP A 1 86 ? 13.874 -0.903 -6.393 1.00 98.38 86 TRP A CA 1
ATOM 682 C C . TRP A 1 86 ? 12.544 -0.269 -6.796 1.00 98.38 86 TRP A C 1
ATOM 684 O O . TRP A 1 86 ? 11.630 -0.196 -5.973 1.00 98.38 86 TRP A O 1
ATOM 694 N N . LEU A 1 87 ? 12.406 0.125 -8.066 1.00 98.50 87 LEU A N 1
ATOM 695 C CA . LEU A 1 87 ? 11.166 0.705 -8.578 1.00 98.50 87 LEU A CA 1
ATOM 696 C C . LEU A 1 87 ? 10.050 -0.342 -8.675 1.00 98.50 87 LEU A C 1
ATOM 698 O O . LEU A 1 87 ? 8.935 -0.079 -8.235 1.00 98.50 87 LEU A O 1
ATOM 702 N N . ILE A 1 88 ? 10.354 -1.544 -9.175 1.00 98.62 88 ILE A N 1
ATOM 703 C CA . ILE A 1 88 ? 9.421 -2.682 -9.219 1.00 98.62 88 ILE A CA 1
ATOM 704 C C . ILE A 1 88 ? 8.862 -2.960 -7.821 1.00 98.62 88 ILE A C 1
ATOM 706 O O . ILE A 1 88 ? 7.646 -3.021 -7.642 1.00 98.62 88 ILE A O 1
ATOM 710 N N . THR A 1 89 ? 9.747 -3.079 -6.826 1.00 98.56 89 THR A N 1
ATOM 711 C CA . THR A 1 89 ? 9.362 -3.345 -5.434 1.00 98.56 89 THR A CA 1
ATOM 712 C C . THR A 1 89 ? 8.497 -2.217 -4.878 1.00 98.56 89 THR A C 1
ATOM 714 O O . THR A 1 89 ? 7.445 -2.486 -4.300 1.00 98.56 89 THR A O 1
ATOM 717 N N . ALA A 1 90 ? 8.892 -0.957 -5.089 1.00 98.69 90 ALA A N 1
ATOM 718 C CA . ALA A 1 90 ? 8.133 0.202 -4.628 1.00 98.69 90 ALA A CA 1
ATOM 719 C C . ALA A 1 90 ? 6.720 0.247 -5.228 1.00 98.69 90 ALA A C 1
ATOM 721 O O . ALA A 1 90 ? 5.754 0.452 -4.497 1.00 98.69 90 ALA A O 1
ATOM 722 N N . LEU A 1 91 ? 6.587 0.025 -6.540 1.00 98.81 91 LEU A N 1
ATOM 723 C CA . LEU A 1 91 ? 5.310 0.109 -7.250 1.00 98.81 91 LEU A CA 1
ATOM 724 C C . LEU A 1 91 ? 4.353 -1.023 -6.865 1.00 98.81 91 LEU A C 1
ATOM 726 O O . LEU A 1 91 ? 3.193 -0.746 -6.563 1.00 98.81 91 LEU A O 1
ATOM 730 N N . ILE A 1 92 ? 4.820 -2.277 -6.819 1.00 98.81 92 ILE A N 1
ATOM 731 C CA . ILE A 1 92 ? 3.982 -3.420 -6.404 1.00 98.81 92 ILE A CA 1
ATOM 732 C C . ILE A 1 92 ? 3.506 -3.221 -4.964 1.00 98.81 92 ILE A C 1
ATOM 734 O O . ILE A 1 92 ? 2.329 -3.401 -4.657 1.00 98.81 92 ILE A O 1
ATOM 738 N N . TRP A 1 93 ? 4.408 -2.801 -4.079 1.00 98.69 93 TRP A N 1
ATOM 739 C CA . TRP A 1 93 ? 4.098 -2.633 -2.666 1.00 98.69 93 TRP A CA 1
ATOM 740 C C . TRP A 1 93 ? 3.169 -1.433 -2.415 1.00 98.69 93 TRP A C 1
ATOM 742 O O . TRP A 1 93 ? 2.201 -1.557 -1.662 1.00 98.69 93 TRP A O 1
ATOM 752 N N . CYS A 1 94 ? 3.368 -0.300 -3.099 1.00 98.75 94 CYS A N 1
ATOM 753 C CA . CYS A 1 94 ? 2.409 0.810 -3.086 1.00 98.75 94 CYS A CA 1
ATOM 754 C C . CYS A 1 94 ? 1.034 0.387 -3.612 1.00 98.75 94 CYS A C 1
ATOM 756 O O . CYS A 1 94 ? 0.025 0.741 -3.000 1.00 98.75 94 CYS A O 1
ATOM 758 N N . ALA A 1 95 ? 0.984 -0.383 -4.703 1.00 98.75 95 ALA A N 1
ATOM 759 C CA . ALA A 1 95 ? -0.265 -0.892 -5.255 1.00 98.75 95 ALA A CA 1
ATOM 760 C C . ALA A 1 95 ? -1.002 -1.784 -4.245 1.00 98.75 95 ALA A C 1
ATOM 762 O O . ALA A 1 95 ? -2.195 -1.580 -4.026 1.00 98.75 95 ALA A O 1
ATOM 763 N N . HIS A 1 96 ? -0.299 -2.697 -3.567 1.00 98.62 96 HIS A N 1
ATOM 764 C CA . HIS A 1 96 ? -0.882 -3.538 -2.515 1.00 98.62 96 HIS A CA 1
ATOM 765 C C . HIS A 1 96 ? -1.484 -2.706 -1.376 1.00 98.62 96 HIS A C 1
ATOM 767 O O . HIS A 1 96 ? -2.660 -2.851 -1.049 1.00 98.62 96 HIS A O 1
ATOM 773 N N . ILE A 1 97 ? -0.721 -1.754 -0.821 1.00 98.56 97 ILE A N 1
ATOM 774 C CA . ILE A 1 97 ? -1.209 -0.880 0.263 1.00 98.56 97 ILE A CA 1
ATOM 775 C C . ILE A 1 97 ? -2.410 -0.040 -0.201 1.00 98.56 97 ILE A C 1
ATOM 777 O O . ILE A 1 97 ? -3.377 0.123 0.550 1.00 98.56 97 ILE A O 1
ATOM 781 N N . GLY A 1 98 ? -2.360 0.496 -1.424 1.00 98.44 98 GLY A N 1
ATOM 782 C CA . GLY A 1 98 ? -3.446 1.270 -2.023 1.00 98.44 98 GLY A CA 1
ATOM 783 C C . GLY A 1 98 ? -4.718 0.441 -2.200 1.00 98.44 98 GLY A C 1
ATOM 784 O O . GLY A 1 98 ? -5.805 0.900 -1.845 1.00 98.44 98 GLY A O 1
ATOM 785 N N . PHE A 1 99 ? -4.592 -0.801 -2.669 1.00 98.50 99 PHE A N 1
ATOM 786 C CA . PHE A 1 99 ? -5.699 -1.749 -2.803 1.00 98.50 99 PHE A CA 1
ATOM 787 C C . PHE A 1 99 ? -6.356 -2.046 -1.455 1.00 98.50 99 PHE A C 1
ATOM 789 O O . PHE A 1 99 ? -7.562 -1.834 -1.292 1.00 98.50 99 PHE A O 1
ATOM 796 N N . ASP A 1 100 ? -5.560 -2.418 -0.456 1.00 97.12 100 ASP A N 1
ATOM 797 C CA . ASP A 1 100 ? -6.041 -2.722 0.891 1.00 97.12 100 ASP A CA 1
ATOM 798 C C . ASP A 1 100 ? -6.811 -1.544 1.495 1.00 97.12 100 ASP A C 1
ATOM 800 O O . ASP A 1 100 ? -7.945 -1.682 1.974 1.00 97.12 100 ASP A O 1
ATOM 804 N N . ARG A 1 101 ? -6.237 -0.341 1.404 1.00 97.25 101 ARG A N 1
ATOM 805 C CA . ARG A 1 101 ? -6.861 0.881 1.923 1.00 97.25 101 ARG A CA 1
ATOM 806 C C . ARG A 1 101 ? -8.079 1.321 1.134 1.00 97.25 101 ARG A C 1
ATOM 808 O O . ARG A 1 101 ? -9.026 1.826 1.737 1.00 97.25 1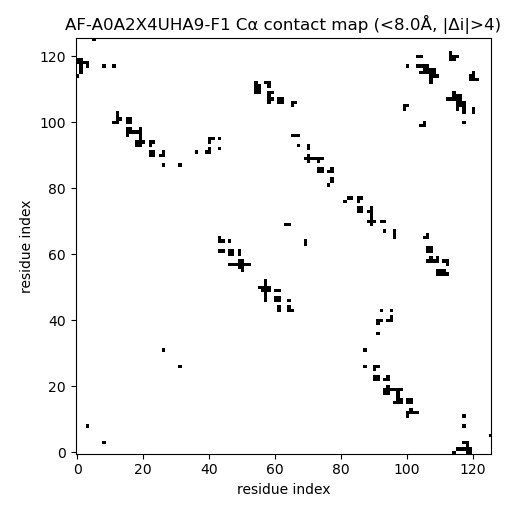01 ARG A O 1
ATOM 815 N N . THR A 1 102 ? -8.138 1.026 -0.160 1.00 97.12 102 THR A N 1
ATOM 816 C CA . THR A 1 102 ? -9.352 1.206 -0.967 1.00 97.12 102 THR A CA 1
ATOM 817 C C . THR A 1 102 ? -10.475 0.301 -0.476 1.00 97.12 102 THR A C 1
ATOM 819 O O . THR A 1 102 ? -11.609 0.755 -0.334 1.00 97.12 102 THR A O 1
ATOM 822 N N . LEU A 1 103 ? -10.191 -0.951 -0.110 1.00 95.12 103 LEU A N 1
ATOM 823 C CA . LEU A 1 103 ? -11.158 -1.859 0.530 1.00 95.12 103 LEU A CA 1
ATOM 824 C C . LEU A 1 103 ? -11.442 -1.487 1.998 1.00 95.12 103 LEU A C 1
ATOM 826 O O . LEU A 1 103 ? -12.392 -1.962 2.629 1.00 95.12 103 LEU A O 1
ATOM 830 N N . GLY A 1 104 ? -10.675 -0.534 2.521 1.00 92.62 104 GLY A N 1
ATOM 831 C CA . GLY A 1 104 ? -10.827 0.013 3.851 1.00 92.62 104 GLY A CA 1
ATOM 832 C C . GLY A 1 104 ? -10.157 -0.844 4.921 1.00 92.62 104 GLY A C 1
ATOM 833 O O . GLY A 1 104 ? -10.465 -0.662 6.102 1.00 92.62 104 GLY A O 1
ATOM 834 N N . TYR A 1 105 ? -9.265 -1.754 4.529 1.00 91.25 105 TYR A N 1
ATOM 835 C CA . TYR A 1 105 ? -8.219 -2.243 5.413 1.00 91.25 105 TYR A CA 1
ATOM 836 C C . TYR A 1 105 ? -7.259 -1.087 5.705 1.00 91.25 105 TYR A C 1
ATOM 838 O O . TYR A 1 105 ? -7.050 -0.196 4.899 1.00 91.25 105 TYR A O 1
ATOM 846 N N . GLY A 1 106 ? -6.714 -1.018 6.906 1.00 92.94 106 GLY A N 1
ATOM 847 C CA . GLY A 1 106 ? -5.806 0.059 7.274 1.00 92.94 106 GLY A CA 1
ATOM 848 C C . GLY A 1 106 ? -4.890 -0.397 8.386 1.00 92.94 106 GLY A C 1
ATOM 849 O O . GLY A 1 106 ? -5.091 -1.476 8.946 1.00 92.94 106 GLY A O 1
ATOM 850 N N . LEU A 1 107 ? -3.927 0.453 8.747 1.00 95.19 107 LEU A N 1
ATOM 851 C CA . LEU A 1 107 ? -3.080 0.247 9.919 1.00 95.19 107 LEU A CA 1
ATOM 852 C C . LEU A 1 107 ? -3.919 -0.128 11.140 1.00 95.19 107 LEU A C 1
ATOM 854 O O . LEU A 1 107 ? -4.961 0.483 11.401 1.00 95.19 107 LEU A O 1
ATOM 858 N N . LYS A 1 108 ? -3.446 -1.153 11.836 1.00 95.31 108 LYS A N 1
ATOM 859 C CA . LYS A 1 108 ? -4.117 -1.903 12.884 1.00 95.31 108 LYS A CA 1
ATOM 860 C C . LYS A 1 108 ? -3.764 -1.339 14.240 1.00 95.31 108 LYS A C 1
ATOM 862 O O . LYS A 1 108 ? -2.598 -1.070 14.534 1.00 95.31 108 LYS A O 1
ATOM 867 N N . TYR A 1 109 ? -4.770 -1.238 15.094 1.00 93.44 109 TYR A N 1
ATOM 868 C CA . TYR A 1 109 ? -4.537 -1.043 16.513 1.00 93.44 109 TYR A CA 1
ATOM 869 C C . TYR A 1 109 ? -4.315 -2.393 17.222 1.00 93.44 109 TYR A C 1
ATOM 871 O O . TYR A 1 109 ? -4.774 -3.445 16.770 1.00 93.44 109 TYR A O 1
ATOM 879 N N . ALA A 1 110 ? -3.635 -2.374 18.373 1.00 91.88 110 ALA A N 1
ATOM 880 C CA . ALA A 1 110 ? -3.285 -3.585 19.127 1.00 91.88 110 ALA A CA 1
ATOM 881 C C . ALA A 1 110 ? -4.499 -4.342 19.716 1.00 91.88 110 ALA A C 1
ATOM 883 O O . ALA A 1 110 ? -4.368 -5.488 20.145 1.00 91.88 110 ALA A O 1
ATOM 884 N N . GLN A 1 111 ? -5.687 -3.729 19.718 1.00 87.75 111 GLN A N 1
ATOM 885 C CA . GLN A 1 111 ? -6.949 -4.306 20.194 1.00 87.75 111 GLN A CA 1
ATOM 886 C C . GLN A 1 111 ? -7.409 -5.496 19.332 1.00 87.75 111 GLN A C 1
ATOM 888 O O . GLN A 1 111 ? -8.142 -6.365 19.815 1.00 87.75 111 GLN A O 1
ATOM 893 N N . GLY A 1 112 ? -6.959 -5.576 18.076 1.00 85.12 112 GLY A N 1
ATOM 894 C CA . GLY A 1 112 ? -7.211 -6.707 17.187 1.00 85.12 112 GLY A CA 1
ATOM 895 C C . GLY A 1 112 ? -7.331 -6.308 15.718 1.00 85.12 112 GLY A C 1
ATOM 896 O O . GLY A 1 112 ? -7.440 -5.133 15.380 1.00 85.12 112 GLY A O 1
ATOM 897 N N . PHE A 1 113 ? -7.364 -7.312 14.843 1.00 87.00 113 PHE A N 1
ATOM 898 C CA . PHE A 1 113 ? -7.315 -7.130 13.390 1.00 87.00 113 PHE A CA 1
ATOM 899 C C . PHE A 1 113 ? -8.440 -6.249 12.801 1.00 87.00 113 PHE A C 1
ATOM 901 O O . PHE A 1 113 ? -8.236 -5.532 11.819 1.00 87.00 113 PHE A O 1
ATOM 908 N N . ALA A 1 114 ? -9.629 -6.271 13.409 1.00 89.25 114 ALA A N 1
ATOM 909 C CA . ALA A 1 114 ? -10.775 -5.490 12.946 1.00 89.25 114 ALA A CA 1
ATOM 910 C C . ALA A 1 114 ? -10.664 -3.984 13.242 1.00 89.25 114 ALA A C 1
ATOM 912 O O . ALA A 1 114 ? -11.430 -3.203 12.683 1.00 89.25 114 ALA A O 1
ATOM 913 N N . TYR A 1 115 ? -9.750 -3.561 14.119 1.00 90.94 115 TYR A N 1
ATOM 914 C CA . TYR A 1 115 ? -9.615 -2.165 14.528 1.00 90.94 115 TYR A CA 1
ATOM 915 C C . TYR A 1 115 ? -8.553 -1.481 13.679 1.00 90.94 115 TYR A C 1
ATOM 917 O O . TYR A 1 115 ? -7.362 -1.737 13.855 1.00 90.94 115 TYR A O 1
ATOM 925 N N . THR A 1 116 ? -8.977 -0.591 12.783 1.00 92.69 116 THR A N 1
ATOM 926 C CA . THR A 1 116 ? -8.067 0.137 11.893 1.00 92.69 116 THR A CA 1
ATOM 927 C C . THR A 1 116 ? -8.193 1.648 12.066 1.00 92.69 116 THR A C 1
ATOM 929 O O . THR A 1 116 ? -9.230 2.147 12.517 1.00 92.69 116 THR A O 1
ATOM 932 N N . HIS A 1 117 ? -7.171 2.395 11.646 1.00 91.75 117 HIS A N 1
ATOM 933 C CA . HIS A 1 117 ? -7.251 3.858 11.567 1.00 91.75 117 HIS A CA 1
ATOM 934 C C . HIS A 1 117 ? -8.362 4.342 10.614 1.00 91.75 117 HIS A C 1
ATOM 936 O O . HIS A 1 117 ? -8.910 5.416 10.834 1.00 91.75 117 HIS A O 1
ATOM 942 N N . LEU A 1 118 ? -8.771 3.525 9.632 1.00 90.81 118 LEU A N 1
ATOM 943 C CA . LEU A 1 118 ? -9.903 3.767 8.723 1.00 90.81 118 LEU A CA 1
ATOM 944 C C . LEU A 1 118 ? -1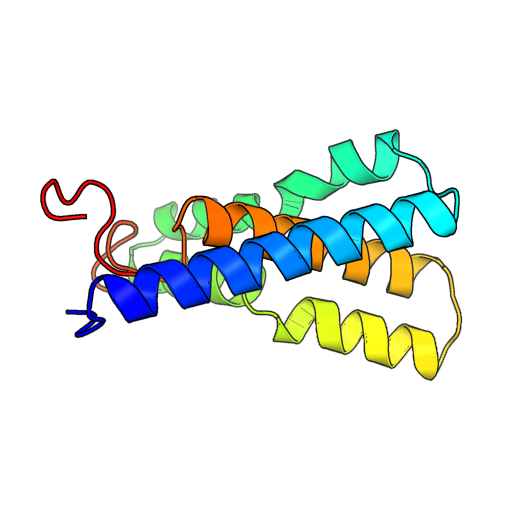1.248 3.280 9.282 1.00 90.81 118 LEU A C 1
ATOM 946 O O . LEU A 1 118 ? -12.209 3.113 8.523 1.00 90.81 118 LEU A O 1
ATOM 950 N N . GLY A 1 119 ? -11.341 3.049 10.591 1.00 88.44 119 GLY A N 1
ATOM 951 C CA . GLY A 1 119 ? -12.540 2.562 11.269 1.00 88.44 119 GLY A CA 1
ATOM 952 C C . GLY A 1 119 ? -12.519 1.059 11.537 1.00 88.44 119 GLY A C 1
ATOM 953 O O . GLY A 1 119 ? -11.544 0.352 11.262 1.00 88.44 119 GLY A O 1
ATOM 954 N N . ARG A 1 120 ? -13.610 0.565 12.123 1.00 88.69 120 ARG A N 1
ATOM 955 C CA . ARG A 1 120 ? -13.777 -0.857 12.425 1.00 88.69 120 ARG A CA 1
ATOM 956 C C . ARG A 1 120 ? -14.239 -1.608 11.172 1.00 88.69 120 ARG A C 1
ATOM 958 O O . ARG A 1 120 ? -15.150 -1.163 10.478 1.00 88.69 120 ARG A O 1
ATOM 965 N N . LEU A 1 121 ? -13.613 -2.745 10.883 1.00 86.19 121 LEU A N 1
ATOM 966 C CA . LEU A 1 121 ? -14.074 -3.652 9.829 1.00 86.19 121 LEU A CA 1
ATOM 967 C C . LEU A 1 121 ? -15.427 -4.268 10.221 1.00 86.19 121 LEU A C 1
ATOM 969 O O . LEU A 1 121 ? -15.644 -4.574 11.395 1.00 86.19 121 LEU A O 1
ATOM 973 N N . ASN A 1 122 ? -16.306 -4.472 9.237 1.00 78.94 122 ASN A N 1
ATOM 974 C CA . ASN A 1 122 ? -17.668 -5.012 9.397 1.00 78.94 122 ASN A CA 1
ATOM 975 C C . ASN A 1 122 ? -18.622 -4.157 10.251 1.00 78.94 122 ASN A C 1
ATOM 977 O O . ASN A 1 122 ? -19.623 -4.666 10.754 1.00 78.94 122 ASN A O 1
ATOM 981 N N . ASP A 1 123 ? -18.332 -2.867 10.421 1.00 78.12 123 ASP A N 1
ATOM 982 C CA . ASP A 1 123 ? -19.312 -1.934 10.971 1.00 78.12 123 ASP A CA 1
ATOM 983 C C . ASP A 1 123 ? -20.422 -1.682 9.937 1.00 78.12 123 ASP A C 1
ATOM 985 O O . ASP A 1 123 ? -20.132 -1.374 8.782 1.00 78.12 123 ASP A O 1
ATOM 989 N N . LYS A 1 124 ? -21.688 -1.849 10.338 1.00 60.44 124 LYS A N 1
ATOM 990 C CA . LYS A 1 124 ? -22.858 -1.642 9.465 1.00 60.44 124 LYS A CA 1
ATOM 991 C C . LYS A 1 124 ? -23.187 -0.161 9.270 1.00 60.44 124 LYS A C 1
ATOM 993 O O . LYS A 1 124 ? -23.962 0.167 8.381 1.00 60.44 124 LYS A O 1
ATOM 998 N N . HIS A 1 125 ? -22.599 0.720 10.077 1.00 59.19 125 HIS A N 1
ATOM 999 C CA . HIS A 1 125 ? -22.730 2.174 9.955 1.00 59.19 125 HIS A CA 1
ATOM 1000 C C . HIS A 1 125 ? -21.614 2.792 9.091 1.00 59.19 125 HIS A C 1
ATOM 1002 O O . HIS A 1 125 ? -21.286 3.970 9.248 1.00 59.19 125 HIS A O 1
ATOM 1008 N N . ARG A 1 126 ? -20.994 1.977 8.227 1.00 56.59 126 ARG A N 1
ATOM 1009 C CA . ARG A 1 126 ? -19.855 2.327 7.374 1.00 56.59 126 ARG A CA 1
ATOM 1010 C C . ARG A 1 126 ? -20.276 2.785 5.986 1.00 56.59 126 ARG A C 1
ATOM 1012 O O . ARG A 1 126 ? -21.179 2.148 5.409 1.00 56.59 126 ARG A O 1
#

Foldseek 3Di:
DQPDDPVNLQVQLVVLLVLLVVLVVVCVVVVDDVVLLVVCLCVLVVLCVLCVVPLQSSLVSNCVQLPLVVLVVLVVCCVVPVDVVSSSVSSSSSNSSSVCVNVPQARDDSVHRQQHNSGGPPDPVD

Mean predicted aligned error: 3.56 Å

pLDDT: mean 93.9, std 8.28, range [56.59, 98.81]

Secondary structure (DSSP, 8-state):
-----HHHHHHHHHHHHHHHHHHHHHHHHTT--HHHHHHHHTGGGGGGGGGGG-HHHHHHHHHHHTSTHHHHHHHHHHHHS--HHHHHHHHHHHHHHHHHHHHT--PBPTT-TTEETTEETT-TT-

InterPro domains:
  IPR025356 Protein of unknown function DUF4260 [PF14079] (10-121)

Sequence (126 aa):
MSELTPPMRVILRLESLLVLLVSVALYQHQEYSWWLFAGCFLIPDMSFLGYAFGKKVGAIGYNLAHSYIGPVLCALLFVLFPQPFWLITALIWCAHIGFDRTLGYGLKYAQGFAYTHLGRLNDKHR

Radius of gyration: 15.32 Å; Cα contacts (8 Å, |Δi|>4): 167; chains: 1; bounding box: 44×28×40 Å